Protein AF-A0A7V4MFN9-F1 (afdb_monomer)

Radius of gyration: 14.43 Å; Cα contacts (8 Å, |Δi|>4): 34; chains: 1; bounding box: 30×27×43 Å

Foldseek 3Di:
DDDDDDPDDDDDDDLVVQDDDDQLVSVVSVQVVVQCQLCDPPPHVVDHDDDDSVPDDGDDDDDPDDD

Solvent-accessible surface area (backbone atoms only — not comparable to full-atom values): 4826 Å² total; per-residue (Å²): 138,90,84,86,86,87,77,96,76,90,86,86,77,65,59,85,79,74,47,88,76,58,69,71,61,42,50,57,52,49,54,52,54,50,31,52,54,27,54,35,82,93,81,29,75,79,45,74,84,86,80,57,79,94,75,61,84,86,84,83,87,74,80,80,83,85,126

Secondary structure (DSSP, 8-state):
-------S------HHHH-SS-HHHHHHHHHHHHHHHHH-TTTS-S------GGG------PPP---

Structure (mmCIF, N/CA/C/O backbone):
data_AF-A0A7V4MFN9-F1
#
_entry.id   AF-A0A7V4MFN9-F1
#
loop_
_atom_site.group_PDB
_atom_site.id
_atom_site.type_symbol
_atom_site.label_atom_id
_atom_site.label_alt_id
_atom_site.label_comp_id
_atom_site.label_asym_id
_atom_site.label_entity_id
_atom_site.label_seq_id
_atom_site.pdbx_PDB_ins_code
_atom_site.Cartn_x
_atom_site.Cartn_y
_atom_site.Cartn_z
_atom_site.occupancy
_atom_site.B_iso_or_equiv
_atom_site.auth_seq_id
_atom_site.auth_comp_id
_atom_site.auth_asym_id
_atom_site.auth_atom_id
_atom_site.pdbx_PDB_model_num
ATOM 1 N N . MET A 1 1 ? -13.611 -3.963 19.844 1.00 72.44 1 MET A N 1
ATOM 2 C CA . MET A 1 1 ? -12.747 -3.037 19.077 1.00 72.44 1 MET A CA 1
ATOM 3 C C . MET A 1 1 ? -13.513 -2.606 17.834 1.00 72.44 1 MET A C 1
ATOM 5 O O . MET A 1 1 ? -14.188 -3.455 17.264 1.00 72.44 1 MET A O 1
ATOM 9 N N . LYS A 1 2 ? -13.494 -1.323 17.457 1.00 89.44 2 LYS A N 1
ATOM 10 C CA . LYS A 1 2 ? -14.174 -0.832 16.246 1.00 89.44 2 LYS A CA 1
ATOM 11 C C . LYS A 1 2 ? -13.134 -0.666 15.141 1.00 89.44 2 LYS A C 1
ATOM 13 O O . LYS A 1 2 ? -12.182 0.078 15.334 1.00 89.44 2 LYS A O 1
ATOM 18 N N . THR A 1 3 ? -13.346 -1.322 14.007 1.00 91.31 3 THR A N 1
ATOM 19 C CA . THR A 1 3 ? -12.490 -1.215 12.819 1.00 91.31 3 THR A CA 1
ATOM 20 C C . THR A 1 3 ? -13.270 -0.520 11.710 1.00 91.31 3 THR A C 1
ATOM 22 O O . THR A 1 3 ? -14.465 -0.765 11.549 1.00 91.31 3 THR A O 1
ATOM 25 N N . ILE A 1 4 ? -12.608 0.361 10.963 1.00 93.56 4 ILE A N 1
ATOM 26 C CA . ILE A 1 4 ? -13.169 1.025 9.784 1.00 93.56 4 ILE A CA 1
ATOM 27 C C . ILE A 1 4 ? -12.313 0.607 8.591 1.00 93.56 4 ILE A C 1
ATOM 29 O O . ILE A 1 4 ? -11.094 0.734 8.639 1.00 93.56 4 ILE A O 1
ATOM 33 N N . THR A 1 5 ? -12.946 0.107 7.531 1.00 93.56 5 THR A N 1
ATOM 34 C CA . THR A 1 5 ? -12.262 -0.258 6.287 1.00 93.56 5 THR A CA 1
ATOM 35 C C . THR A 1 5 ? -12.691 0.691 5.184 1.00 93.56 5 THR A C 1
ATOM 37 O O . THR A 1 5 ? -13.879 0.797 4.883 1.00 93.56 5 THR A O 1
ATOM 40 N N . VAL A 1 6 ? -11.717 1.354 4.566 1.00 91.12 6 VAL A N 1
ATOM 41 C CA . VAL A 1 6 ? -11.927 2.171 3.370 1.00 91.12 6 VAL A CA 1
ATOM 42 C C . VAL A 1 6 ? -11.530 1.335 2.153 1.00 91.12 6 VAL A C 1
ATOM 44 O O . VAL A 1 6 ? -10.527 0.627 2.182 1.00 91.12 6 VAL A O 1
ATOM 47 N N . ARG A 1 7 ? -12.358 1.360 1.108 1.00 91.88 7 ARG A N 1
ATOM 48 C CA . ARG A 1 7 ? -12.167 0.603 -0.139 1.00 91.88 7 ARG A CA 1
ATOM 49 C C . ARG A 1 7 ? -12.066 1.585 -1.303 1.00 91.88 7 ARG A C 1
ATOM 51 O O . ARG A 1 7 ? -12.668 2.651 -1.210 1.00 91.88 7 ARG A O 1
ATOM 58 N N . ARG A 1 8 ? -11.410 1.177 -2.398 1.00 88.31 8 ARG A N 1
ATOM 59 C CA . ARG A 1 8 ? -11.213 1.989 -3.617 1.00 88.31 8 ARG A CA 1
ATOM 60 C C . ARG A 1 8 ? -10.431 3.277 -3.329 1.00 88.31 8 ARG A C 1
ATOM 62 O O . ARG A 1 8 ? -10.957 4.375 -3.460 1.00 88.31 8 ARG A O 1
ATOM 69 N N . LEU A 1 9 ? -9.204 3.102 -2.846 1.00 89.81 9 LEU A N 1
ATOM 70 C CA . LEU A 1 9 ? -8.245 4.177 -2.604 1.00 89.81 9 LEU A CA 1
ATOM 71 C C . LEU A 1 9 ? -7.092 4.044 -3.591 1.00 89.81 9 LEU A C 1
ATOM 73 O O . LEU A 1 9 ? -6.599 2.933 -3.783 1.00 89.81 9 LEU A O 1
ATOM 77 N N . ASP A 1 10 ? -6.630 5.176 -4.110 1.00 91.19 10 ASP A N 1
ATOM 78 C CA . ASP A 1 10 ? -5.429 5.235 -4.935 1.00 91.19 10 ASP A CA 1
ATOM 79 C C . ASP A 1 10 ? -4.206 5.489 -4.055 1.00 91.19 10 ASP A C 1
ATOM 81 O O . ASP A 1 10 ? -4.226 6.323 -3.144 1.00 91.19 10 ASP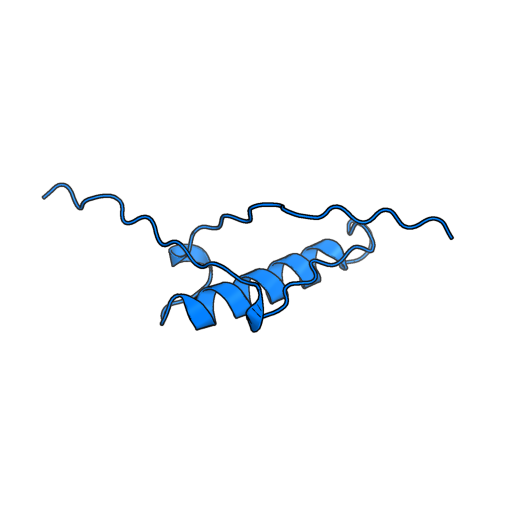 A O 1
ATOM 85 N N . LEU A 1 11 ? -3.127 4.765 -4.341 1.00 89.25 11 LEU A N 1
ATOM 86 C CA . LEU A 1 11 ? -1.838 4.933 -3.688 1.00 89.25 11 LEU A CA 1
ATOM 87 C C . LEU A 1 11 ? -0.804 5.335 -4.735 1.00 89.25 11 LEU A C 1
ATOM 89 O O . LEU A 1 11 ? -0.515 4.571 -5.651 1.00 89.25 11 LEU A O 1
ATOM 93 N N . GLN A 1 12 ? -0.209 6.510 -4.555 1.00 91.12 12 GLN A N 1
ATOM 94 C CA . GLN A 1 12 ? 0.891 6.994 -5.383 1.00 91.12 12 GLN A CA 1
ATOM 95 C C . GLN A 1 12 ? 2.152 7.146 -4.538 1.00 91.12 12 GLN A C 1
ATOM 97 O O . GLN A 1 12 ? 2.094 7.547 -3.374 1.00 91.12 12 GLN A O 1
ATOM 102 N N . PHE A 1 13 ? 3.294 6.825 -5.131 1.00 88.31 13 PHE A N 1
ATOM 103 C CA . PHE A 1 13 ? 4.606 6.958 -4.513 1.00 88.31 13 PHE A CA 1
ATOM 104 C C . PHE A 1 13 ? 5.655 7.259 -5.584 1.00 88.31 13 PHE A C 1
ATOM 106 O O . PHE A 1 13 ? 5.478 6.918 -6.752 1.00 88.31 13 PHE A O 1
ATOM 113 N N . ASP A 1 14 ? 6.762 7.882 -5.179 1.00 88.19 14 ASP A N 1
ATOM 114 C CA . ASP A 1 14 ? 7.903 8.106 -6.063 1.00 88.19 14 ASP A CA 1
ATOM 115 C C . ASP A 1 14 ? 8.650 6.782 -6.284 1.00 88.19 14 ASP A C 1
ATOM 117 O O . ASP A 1 14 ? 9.365 6.289 -5.404 1.00 88.19 14 ASP A O 1
ATOM 121 N N . ALA A 1 15 ? 8.467 6.190 -7.466 1.00 84.88 15 ALA A N 1
ATOM 122 C CA . ALA A 1 15 ? 9.078 4.916 -7.826 1.00 84.88 15 ALA A CA 1
ATOM 123 C C . ALA A 1 15 ? 10.616 4.968 -7.790 1.00 84.88 15 ALA A C 1
ATOM 125 O O . ALA A 1 15 ? 11.244 3.956 -7.477 1.00 84.88 15 ALA A O 1
ATOM 126 N N . ASN A 1 16 ? 11.219 6.142 -8.020 1.00 83.56 16 ASN A N 1
ATOM 127 C CA . ASN A 1 16 ? 12.671 6.322 -7.999 1.00 83.56 16 ASN A CA 1
ATOM 128 C C . ASN A 1 16 ? 13.247 6.315 -6.575 1.00 83.56 16 ASN A C 1
ATOM 130 O O . ASN A 1 16 ? 14.424 6.008 -6.392 1.00 83.56 16 ASN A O 1
ATOM 134 N N . GLN A 1 17 ? 12.439 6.627 -5.556 1.00 77.12 17 GLN A N 1
ATOM 135 C CA . GLN A 1 17 ? 12.885 6.632 -4.157 1.00 77.12 17 GLN A CA 1
ATOM 136 C C . GLN A 1 17 ? 12.811 5.262 -3.489 1.00 77.12 17 GLN A C 1
ATOM 138 O O . GLN A 1 17 ? 13.525 5.017 -2.516 1.00 77.12 17 GLN A O 1
ATOM 143 N N . ILE A 1 18 ? 11.939 4.375 -3.973 1.00 70.75 18 ILE A N 1
ATOM 144 C CA . ILE A 1 18 ? 11.666 3.109 -3.291 1.00 70.75 18 ILE A CA 1
ATOM 145 C C . ILE A 1 18 ? 12.619 2.005 -3.753 1.00 70.75 18 ILE A C 1
ATOM 147 O O . ILE A 1 18 ? 13.286 1.411 -2.907 1.00 70.75 18 ILE A O 1
ATOM 151 N N . THR A 1 19 ? 12.703 1.714 -5.059 1.00 69.25 19 THR A N 1
ATOM 152 C CA . THR A 1 19 ? 13.597 0.675 -5.621 1.00 69.25 19 THR A CA 1
ATOM 153 C C . THR A 1 19 ? 13.800 0.839 -7.131 1.00 69.25 19 THR A C 1
ATOM 155 O O . THR A 1 19 ? 13.009 1.492 -7.800 1.00 69.25 19 THR A O 1
ATOM 158 N N . HIS A 1 20 ? 14.812 0.171 -7.691 1.00 76.94 20 HIS A N 1
ATOM 159 C CA . HIS A 1 20 ? 14.959 -0.024 -9.138 1.00 76.94 20 HIS A CA 1
ATOM 160 C C . HIS A 1 20 ? 14.366 -1.384 -9.536 1.00 76.94 20 HIS A C 1
ATOM 162 O O . HIS A 1 20 ? 14.567 -2.366 -8.820 1.00 76.94 20 HIS A O 1
ATOM 168 N N . GLY A 1 21 ? 13.678 -1.471 -10.676 1.00 82.19 21 GLY A N 1
ATOM 169 C CA . GLY A 1 21 ? 13.160 -2.737 -11.202 1.00 82.19 21 GLY A CA 1
ATOM 170 C C . GLY A 1 21 ? 11.788 -2.603 -11.865 1.00 82.19 21 GLY A C 1
ATOM 171 O O . GLY A 1 21 ? 11.326 -1.489 -12.098 1.00 82.19 21 GLY A O 1
ATOM 172 N N . PRO A 1 22 ? 11.123 -3.728 -12.186 1.00 88.31 22 PRO A N 1
ATOM 173 C CA . PRO A 1 22 ? 9.777 -3.709 -12.750 1.00 88.31 22 PRO A CA 1
ATOM 174 C C . PRO A 1 22 ? 8.777 -3.052 -11.792 1.00 88.31 22 PRO A C 1
ATOM 176 O O . PRO A 1 22 ? 8.811 -3.330 -10.590 1.00 88.31 22 PRO A O 1
ATOM 179 N N . ALA A 1 23 ? 7.826 -2.282 -12.330 1.00 89.00 23 ALA A N 1
ATOM 180 C CA . ALA A 1 23 ? 6.783 -1.596 -11.556 1.00 89.00 23 ALA A CA 1
ATOM 181 C C . ALA A 1 23 ? 6.067 -2.527 -10.564 1.00 89.00 23 ALA A C 1
ATOM 183 O O . ALA A 1 23 ? 5.789 -2.164 -9.426 1.00 89.00 23 ALA A O 1
ATOM 184 N N . ALA A 1 24 ? 5.850 -3.781 -10.965 1.00 88.00 24 ALA A N 1
ATOM 185 C CA . ALA A 1 24 ? 5.277 -4.810 -10.115 1.00 88.00 24 ALA A CA 1
ATOM 186 C C . ALA A 1 24 ? 6.021 -5.004 -8.783 1.00 88.00 24 ALA A C 1
ATOM 188 O O . ALA A 1 24 ? 5.379 -5.016 -7.735 1.00 88.00 24 ALA A O 1
ATOM 189 N N . ALA A 1 25 ? 7.347 -5.131 -8.832 1.00 87.94 25 ALA A N 1
ATOM 190 C CA . ALA A 1 25 ? 8.181 -5.330 -7.652 1.00 87.94 25 ALA A CA 1
ATOM 191 C C . ALA A 1 25 ? 8.301 -4.043 -6.821 1.00 87.94 25 ALA A C 1
ATOM 193 O O . ALA A 1 25 ? 8.331 -4.098 -5.592 1.00 87.94 25 ALA A O 1
ATOM 194 N N . GLN A 1 26 ? 8.320 -2.883 -7.488 1.00 90.38 26 GLN A N 1
ATOM 195 C CA . GLN A 1 26 ? 8.317 -1.581 -6.818 1.00 90.38 26 GLN A CA 1
ATOM 196 C C . GLN A 1 26 ? 7.040 -1.387 -5.986 1.00 90.38 26 GLN A C 1
ATOM 198 O O . GLN A 1 26 ? 7.124 -0.941 -4.844 1.00 90.38 26 GLN A O 1
ATOM 203 N N . VAL A 1 27 ? 5.875 -1.780 -6.516 1.00 91.62 27 VAL A N 1
ATOM 204 C CA . VAL A 1 27 ? 4.588 -1.725 -5.800 1.00 91.62 27 VAL A CA 1
ATOM 205 C C . VAL A 1 27 ? 4.579 -2.637 -4.574 1.00 91.62 27 VAL A C 1
ATOM 207 O O . VAL A 1 27 ? 4.207 -2.182 -3.492 1.00 91.62 27 VAL A O 1
ATOM 210 N N . ASP A 1 28 ? 5.031 -3.890 -4.702 1.00 90.38 28 ASP A N 1
ATOM 211 C CA . ASP A 1 28 ? 5.079 -4.820 -3.563 1.00 90.38 28 ASP A CA 1
ATOM 212 C C . ASP A 1 28 ? 5.944 -4.251 -2.429 1.00 90.38 28 ASP A C 1
ATOM 214 O O . ASP A 1 28 ? 5.550 -4.253 -1.259 1.00 90.38 28 ASP A O 1
ATOM 218 N N . ARG A 1 29 ? 7.099 -3.674 -2.784 1.00 90.25 29 ARG A N 1
ATOM 219 C CA . ARG A 1 29 ? 7.992 -3.044 -1.812 1.00 90.25 29 ARG A CA 1
ATOM 220 C C . ARG A 1 29 ? 7.392 -1.781 -1.194 1.00 90.25 29 ARG A C 1
ATOM 222 O O . ARG A 1 29 ? 7.561 -1.555 0.005 1.00 90.25 29 ARG A O 1
ATOM 229 N N . ALA A 1 30 ? 6.691 -0.967 -1.979 1.00 91.81 30 ALA A N 1
ATOM 230 C CA . ALA A 1 30 ? 6.016 0.225 -1.478 1.00 91.81 30 ALA A CA 1
ATOM 231 C C . ALA A 1 30 ? 4.963 -0.133 -0.418 1.00 91.81 30 ALA A C 1
ATOM 233 O O . ALA A 1 30 ? 4.958 0.453 0.665 1.00 91.81 30 ALA A O 1
ATOM 234 N N . ILE A 1 31 ? 4.127 -1.141 -0.689 1.00 92.88 31 ILE A N 1
ATOM 235 C CA . ILE A 1 31 ? 3.099 -1.620 0.247 1.00 92.88 31 ILE A CA 1
ATOM 236 C C . ILE A 1 31 ? 3.734 -2.101 1.556 1.00 92.88 31 ILE A C 1
ATOM 238 O O . ILE A 1 31 ? 3.240 -1.777 2.638 1.00 92.88 31 ILE A O 1
ATOM 242 N N . GLU A 1 32 ? 4.842 -2.840 1.479 1.00 92.31 32 GLU A N 1
ATOM 243 C CA . GLU A 1 32 ? 5.568 -3.310 2.661 1.00 92.31 32 GLU A CA 1
ATOM 244 C C . GLU A 1 32 ? 6.073 -2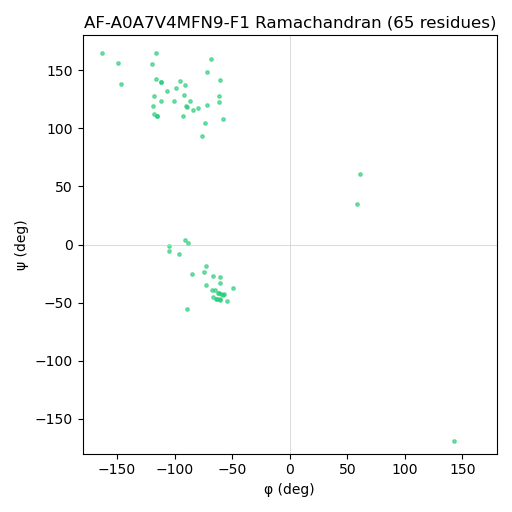.143 3.528 1.00 92.31 32 GLU A C 1
ATOM 246 O O . GLU A 1 32 ? 5.845 -2.122 4.739 1.00 92.31 32 GLU A O 1
ATOM 251 N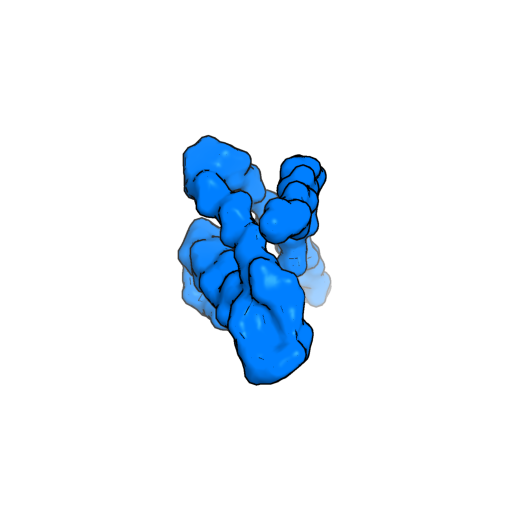 N . LEU A 1 33 ? 6.708 -1.139 2.915 1.00 92.50 33 LEU A N 1
ATOM 252 C CA . LEU A 1 33 ? 7.239 0.034 3.621 1.00 92.50 33 LEU A CA 1
ATOM 253 C C . LEU A 1 33 ? 6.135 0.890 4.254 1.00 92.50 33 LEU A C 1
ATOM 255 O O . LEU A 1 33 ? 6.285 1.385 5.377 1.00 92.50 33 LEU A O 1
ATOM 259 N N . ILE A 1 34 ? 5.013 1.047 3.554 1.00 92.50 34 ILE A N 1
ATOM 260 C CA . ILE A 1 34 ? 3.841 1.753 4.073 1.00 92.50 34 ILE A CA 1
ATOM 261 C C . ILE A 1 34 ? 3.275 1.004 5.275 1.00 92.50 34 ILE A C 1
ATOM 263 O O . ILE A 1 34 ? 3.045 1.616 6.316 1.00 92.50 34 ILE A O 1
ATOM 267 N N . ASN A 1 35 ? 3.111 -0.316 5.175 1.00 94.94 35 ASN A N 1
ATOM 268 C CA . ASN A 1 35 ? 2.627 -1.128 6.288 1.00 94.94 35 ASN A CA 1
ATOM 269 C C . ASN A 1 35 ? 3.565 -1.063 7.495 1.00 94.94 35 ASN A C 1
ATOM 271 O O . ASN A 1 35 ? 3.089 -0.863 8.610 1.00 94.94 35 ASN A O 1
ATOM 275 N N . LEU A 1 36 ? 4.884 -1.117 7.283 1.00 94.44 36 LEU A N 1
ATOM 276 C CA . LEU A 1 36 ? 5.858 -0.929 8.358 1.00 94.44 36 LEU A CA 1
ATOM 277 C C . LEU A 1 36 ? 5.665 0.422 9.058 1.00 94.44 36 LEU A C 1
ATOM 279 O O . LEU A 1 36 ? 5.691 0.497 10.284 1.00 94.44 36 LEU A O 1
ATOM 283 N N . THR A 1 37 ? 5.433 1.486 8.289 1.00 93.81 37 THR A N 1
ATOM 284 C CA . THR A 1 37 ? 5.204 2.832 8.829 1.00 93.81 37 THR A CA 1
ATOM 285 C C . THR A 1 37 ? 3.896 2.913 9.615 1.00 93.81 37 THR A C 1
ATOM 287 O O . THR A 1 37 ? 3.878 3.441 10.726 1.00 93.81 37 THR A O 1
ATOM 290 N N . LEU A 1 38 ? 2.809 2.353 9.079 1.00 94.75 38 LEU A N 1
ATOM 291 C CA . LEU A 1 38 ? 1.489 2.356 9.715 1.00 94.75 38 LEU A CA 1
ATOM 292 C C . LEU A 1 38 ? 1.437 1.528 11.005 1.00 94.75 38 LEU A C 1
ATOM 294 O O . LEU A 1 38 ? 0.621 1.820 11.879 1.00 94.75 38 LEU A O 1
ATOM 298 N N . GLN A 1 39 ? 2.294 0.516 11.126 1.00 94.88 39 GLN A N 1
ATOM 299 C CA . GLN A 1 39 ? 2.347 -0.398 12.270 1.00 94.88 39 GLN A CA 1
ATOM 300 C C . GLN A 1 39 ? 3.399 -0.002 13.316 1.00 94.88 39 GLN A C 1
ATOM 302 O O . GLN A 1 39 ? 3.450 -0.602 14.387 1.00 94.88 39 GLN A O 1
ATOM 307 N N . ARG A 1 40 ? 4.259 0.986 13.032 1.00 94.44 40 ARG 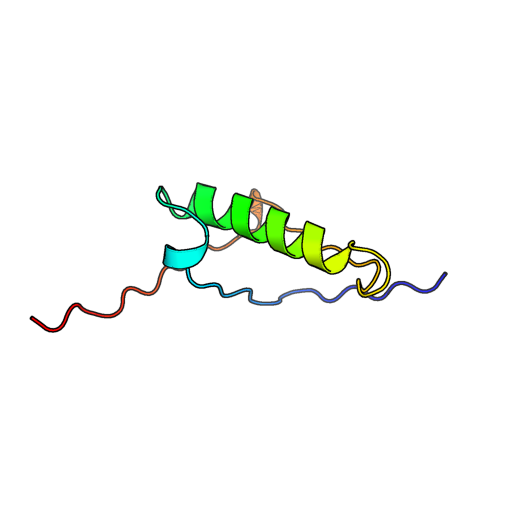A N 1
ATOM 308 C CA . ARG A 1 40 ? 5.380 1.338 13.911 1.00 94.44 40 ARG A CA 1
ATOM 309 C C . ARG A 1 40 ? 4.922 2.033 15.192 1.00 94.44 40 ARG A C 1
ATOM 311 O O . ARG A 1 40 ? 4.448 3.160 15.150 1.00 94.44 40 ARG A O 1
ATOM 318 N N . GLU A 1 41 ? 5.210 1.457 16.349 1.00 89.06 41 GLU A N 1
ATOM 319 C CA . GLU A 1 41 ? 4.991 2.118 17.644 1.00 89.06 41 GLU A CA 1
ATOM 320 C C . GLU A 1 41 ? 6.003 3.259 17.910 1.00 89.06 41 GLU A C 1
ATOM 322 O O . GLU A 1 41 ? 7.155 3.175 17.467 1.00 89.06 41 GLU A O 1
ATOM 327 N N . PRO A 1 42 ? 5.628 4.336 18.636 1.00 85.31 42 PRO A N 1
ATOM 328 C CA . PRO A 1 42 ? 4.300 4.651 19.192 1.00 85.31 42 PRO A CA 1
ATOM 329 C C . PRO A 1 42 ? 3.405 5.497 18.262 1.00 85.31 42 PRO A C 1
ATOM 331 O O . PRO A 1 42 ? 2.351 5.972 18.673 1.00 85.31 42 PRO A O 1
ATOM 334 N N . PHE A 1 43 ? 3.865 5.786 17.040 1.00 86.44 43 PHE A N 1
ATOM 335 C CA . PHE A 1 43 ? 3.265 6.804 16.162 1.00 86.44 43 PHE A CA 1
ATOM 336 C C . PHE A 1 43 ? 2.431 6.226 15.011 1.00 86.44 43 PHE A C 1
ATOM 338 O O . PHE A 1 43 ? 1.832 6.976 14.243 1.00 86.44 43 PHE A O 1
ATOM 345 N N . GLY A 1 44 ? 2.428 4.907 14.863 1.00 87.81 44 GLY A N 1
ATOM 346 C CA . GLY A 1 44 ? 1.643 4.179 13.884 1.00 87.81 44 GLY A CA 1
ATOM 347 C C . GLY A 1 44 ? 0.157 4.251 14.209 1.00 87.81 44 GLY A C 1
ATOM 348 O O . GLY A 1 44 ? -0.258 4.509 15.336 1.00 87.81 44 GLY A O 1
ATOM 349 N N . LEU A 1 45 ? -0.663 4.003 13.197 1.00 92.44 45 LEU A N 1
ATOM 350 C CA . LEU A 1 45 ? -2.119 4.019 13.326 1.00 92.44 45 LEU A CA 1
ATOM 351 C C . LEU A 1 45 ? -2.689 2.655 13.742 1.00 92.44 45 LEU A C 1
ATOM 353 O O . LEU A 1 45 ? -3.908 2.506 13.805 1.00 92.44 45 LEU A O 1
ATOM 357 N N . GLY A 1 46 ? -1.836 1.643 13.957 1.00 92.12 46 GLY A N 1
ATOM 358 C CA . GLY A 1 46 ? -2.282 0.254 14.104 1.00 92.12 46 GLY A CA 1
ATOM 359 C C . GLY A 1 46 ? -3.059 -0.215 12.870 1.00 92.12 46 GLY A C 1
ATOM 360 O O . GLY A 1 46 ? -4.048 -0.938 12.987 1.00 92.12 46 GLY A O 1
ATOM 361 N N . ALA A 1 47 ? -2.656 0.269 11.691 1.00 93.75 47 ALA A N 1
ATOM 362 C CA . ALA A 1 47 ? -3.368 0.100 10.431 1.00 93.75 47 ALA A CA 1
ATOM 363 C C . ALA A 1 47 ? -2.555 -0.721 9.425 1.00 93.75 47 ALA A C 1
ATOM 365 O O . ALA A 1 47 ? -1.348 -0.913 9.574 1.00 93.75 47 ALA A O 1
ATOM 366 N N . GLN A 1 48 ? -3.233 -1.192 8.381 1.00 93.69 48 GLN A N 1
ATOM 367 C CA . GLN A 1 4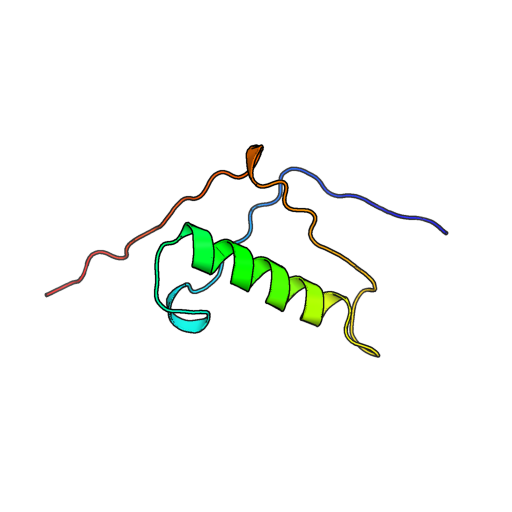8 ? -2.623 -1.951 7.299 1.00 93.69 48 GLN A CA 1
ATOM 368 C C . GLN A 1 48 ? -3.335 -1.655 5.977 1.00 93.69 48 GLN A C 1
ATOM 370 O O . GLN A 1 48 ? -4.565 -1.612 5.913 1.00 93.69 48 GLN A O 1
ATOM 375 N N . VAL A 1 49 ? -2.547 -1.492 4.919 1.00 92.75 49 VAL A N 1
ATOM 376 C CA . VAL A 1 49 ? -2.995 -1.550 3.532 1.00 92.75 49 VAL A CA 1
ATOM 377 C C . VAL A 1 49 ? -3.117 -3.018 3.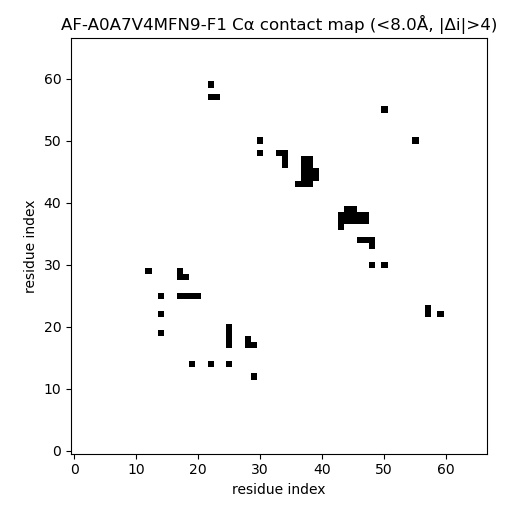135 1.00 92.75 49 VAL A C 1
ATOM 379 O O . VAL A 1 49 ? -2.131 -3.760 3.126 1.00 92.75 49 VAL A O 1
ATOM 382 N N . PHE A 1 50 ? -4.340 -3.425 2.802 1.00 90.94 50 PHE A N 1
ATOM 383 C CA . PHE A 1 50 ? -4.625 -4.711 2.175 1.00 90.94 50 PHE A CA 1
ATOM 384 C C . PHE A 1 50 ? -4.631 -4.512 0.663 1.00 90.94 50 PHE A C 1
ATOM 386 O O . PHE A 1 50 ? -5.532 -3.857 0.141 1.00 90.94 50 PHE A O 1
ATOM 393 N N . ALA A 1 51 ? -3.630 -5.061 -0.019 1.00 87.31 51 ALA A N 1
ATOM 394 C CA . ALA A 1 51 ? -3.536 -5.034 -1.472 1.00 87.31 51 ALA A CA 1
ATOM 395 C C . ALA A 1 51 ? -3.558 -6.476 -1.993 1.00 87.31 51 ALA A C 1
ATOM 397 O O . ALA A 1 51 ? -2.642 -7.255 -1.726 1.00 87.31 51 ALA A O 1
ATOM 398 N N . HIS A 1 52 ? -4.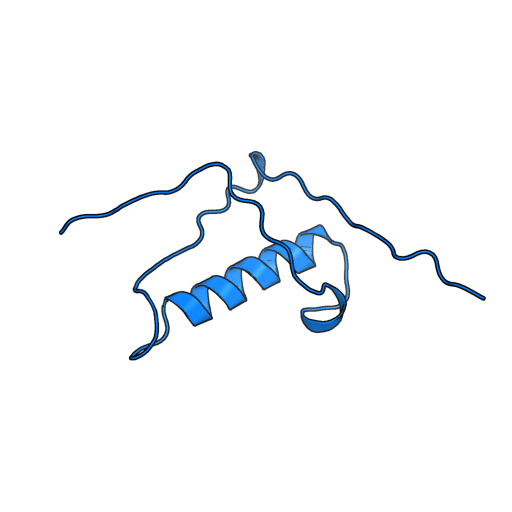637 -6.839 -2.684 1.00 86.88 52 HIS A N 1
ATOM 399 C CA . HIS A 1 52 ? -4.781 -8.135 -3.338 1.00 86.88 52 HIS A CA 1
ATOM 400 C C . HIS A 1 52 ? -4.219 -8.021 -4.752 1.00 86.88 52 HIS A C 1
ATOM 402 O O . HIS A 1 52 ? -4.669 -7.194 -5.540 1.00 86.88 52 HIS A O 1
ATOM 408 N N . ARG A 1 53 ? -3.180 -8.806 -5.054 1.00 83.94 53 ARG A N 1
ATOM 409 C CA . ARG A 1 53 ? -2.384 -8.657 -6.282 1.00 83.94 53 ARG A CA 1
ATOM 410 C C . ARG A 1 53 ? -3.211 -8.834 -7.559 1.00 83.94 53 ARG A C 1
ATOM 412 O O . ARG A 1 53 ? -2.914 -8.207 -8.567 1.00 83.94 53 ARG A O 1
ATOM 419 N N . ASP A 1 54 ? -4.221 -9.688 -7.501 1.00 87.44 54 ASP A N 1
ATOM 420 C CA . ASP A 1 54 ? -5.195 -9.978 -8.552 1.00 87.44 54 ASP A CA 1
ATOM 421 C C . ASP A 1 54 ? -6.219 -8.856 -8.778 1.00 87.44 54 ASP A C 1
ATOM 423 O O . ASP A 1 54 ? -6.820 -8.791 -9.847 1.00 87.44 54 ASP A O 1
ATOM 427 N N . GLU A 1 55 ? -6.379 -7.950 -7.813 1.00 85.81 55 GLU A N 1
ATOM 428 C CA . GLU A 1 55 ? -7.300 -6.808 -7.873 1.00 85.81 55 GLU A CA 1
ATOM 429 C C . GLU A 1 55 ? -6.576 -5.470 -8.120 1.00 85.81 55 GLU A C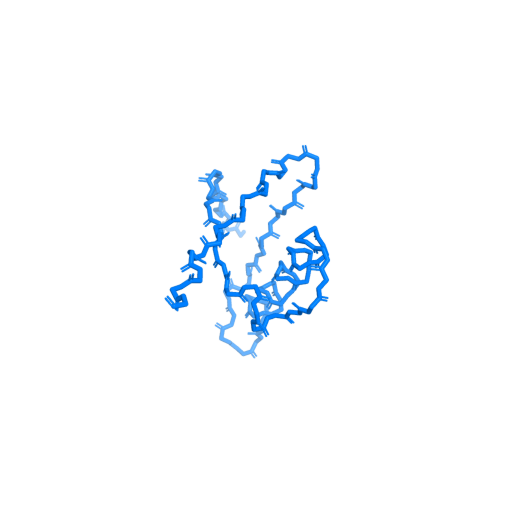 1
ATOM 431 O O . GLU A 1 55 ? -7.209 -4.418 -8.173 1.00 85.81 55 GLU A O 1
ATOM 436 N N . MET A 1 56 ? -5.244 -5.486 -8.230 1.00 87.56 56 MET A N 1
ATOM 437 C CA . MET A 1 56 ? -4.426 -4.282 -8.361 1.00 87.56 56 MET A CA 1
ATOM 438 C C . MET A 1 56 ? -4.279 -3.831 -9.814 1.00 87.56 56 MET A C 1
ATOM 440 O O . MET A 1 56 ? -3.712 -4.539 -10.647 1.00 87.56 56 MET A O 1
ATOM 444 N N . GLU A 1 57 ? -4.664 -2.587 -10.074 1.00 90.19 57 GLU A N 1
ATOM 445 C CA . GLU A 1 57 ? -4.309 -1.862 -11.292 1.00 90.19 57 GLU A CA 1
ATOM 446 C C . GLU A 1 57 ? -3.017 -1.067 -11.046 1.00 90.19 57 GLU A C 1
ATOM 448 O O . GLU A 1 57 ? -2.890 -0.364 -10.043 1.00 90.19 57 GLU A O 1
ATOM 453 N N . ILE A 1 58 ? -2.025 -1.215 -11.931 1.00 89.75 58 ILE A N 1
ATOM 454 C CA . ILE A 1 58 ? -0.737 -0.513 -11.830 1.00 89.75 58 ILE A CA 1
ATOM 455 C C . ILE A 1 58 ? -0.606 0.426 -13.023 1.00 89.75 58 ILE A C 1
ATOM 457 O O . ILE A 1 58 ? -0.407 -0.021 -14.152 1.00 89.75 58 ILE A O 1
ATOM 461 N N . GLU A 1 59 ? -0.672 1.724 -12.748 1.00 89.56 59 GLU A N 1
ATOM 462 C CA . GLU A 1 59 ? -0.425 2.790 -13.713 1.00 89.56 59 GLU A CA 1
ATOM 463 C C . GLU A 1 59 ? 0.933 3.443 -13.426 1.00 89.56 59 GLU A C 1
ATOM 465 O O . GLU A 1 59 ? 1.248 3.778 -12.283 1.00 89.56 59 GLU A O 1
ATOM 470 N N . THR A 1 60 ? 1.760 3.615 -14.460 1.00 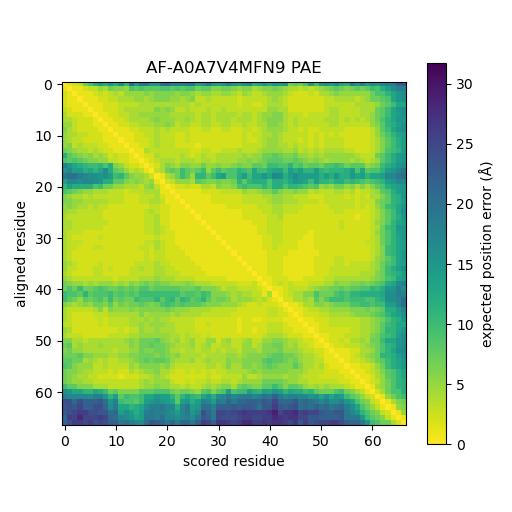85.56 60 THR A N 1
ATOM 471 C CA . THR A 1 60 ? 3.052 4.305 -14.353 1.00 85.56 60 THR A CA 1
ATOM 472 C C . THR A 1 60 ? 3.032 5.574 -15.188 1.00 85.56 60 THR A C 1
ATOM 474 O O . THR A 1 60 ? 3.069 5.504 -16.418 1.00 85.56 60 THR A O 1
ATOM 477 N N . ASN A 1 61 ? 3.047 6.729 -14.528 1.00 79.88 61 ASN A N 1
ATOM 478 C CA . ASN A 1 61 ? 3.218 8.007 -15.206 1.00 79.88 61 ASN A CA 1
ATOM 479 C C . ASN A 1 61 ? 4.709 8.266 -15.421 1.00 79.88 61 ASN A C 1
ATOM 481 O O . ASN A 1 61 ? 5.467 8.395 -14.463 1.00 79.88 61 ASN A O 1
ATOM 485 N N . HIS A 1 62 ? 5.130 8.318 -16.683 1.00 64.62 62 HIS A N 1
ATOM 486 C CA . HIS A 1 62 ? 6.441 8.845 -17.042 1.00 64.62 62 HIS A CA 1
ATOM 487 C C . HIS A 1 62 ? 6.274 10.342 -17.282 1.00 64.62 62 HIS A C 1
ATOM 489 O O . HIS A 1 62 ? 5.516 10.734 -18.172 1.00 64.62 62 HIS A O 1
ATOM 495 N N . GLU A 1 63 ? 6.968 11.183 -16.514 1.00 59.97 63 GLU A N 1
ATOM 496 C CA . GLU A 1 63 ? 7.187 12.549 -16.981 1.00 59.97 63 GLU A CA 1
ATOM 497 C C . GLU A 1 63 ? 7.980 12.459 -18.295 1.00 59.97 63 GLU A C 1
ATOM 499 O O . GLU A 1 63 ? 8.988 11.744 -18.349 1.00 59.97 63 GLU A O 1
ATOM 504 N N . PRO A 1 64 ? 7.524 13.104 -19.383 1.00 52.72 64 PRO A N 1
ATOM 505 C CA . PRO A 1 64 ? 8.292 13.133 -20.614 1.00 52.72 64 PRO A CA 1
ATOM 506 C C . PRO A 1 64 ? 9.627 13.824 -20.327 1.00 52.72 64 PRO A C 1
ATOM 508 O O . PRO A 1 64 ? 9.654 14.963 -19.866 1.00 52.72 64 PRO A O 1
ATOM 511 N N . SER A 1 65 ? 10.730 13.124 -20.589 1.00 54.00 65 SER A N 1
ATOM 512 C CA . SER A 1 65 ? 12.076 13.686 -20.527 1.00 54.00 65 SER A CA 1
ATOM 513 C C . SER A 1 65 ? 12.155 14.878 -21.481 1.00 54.00 65 SER A C 1
ATOM 515 O O . SER A 1 65 ? 12.114 14.706 -22.699 1.00 54.00 65 SER A O 1
ATOM 517 N N . THR A 1 66 ? 12.216 16.089 -20.934 1.00 52.28 66 THR A N 1
ATOM 518 C CA . THR A 1 66 ? 12.581 17.282 -21.697 1.00 52.28 66 THR A CA 1
ATOM 519 C C . THR A 1 66 ? 14.090 17.254 -21.913 1.00 52.28 66 THR A C 1
ATOM 521 O O . THR A 1 66 ? 14.835 17.679 -21.028 1.00 52.28 66 THR A O 1
ATOM 524 N N . ASP A 1 67 ? 14.508 16.693 -23.049 1.00 51.34 67 ASP A N 1
ATOM 525 C CA . ASP A 1 67 ? 15.824 16.949 -23.654 1.00 51.34 67 ASP A CA 1
ATOM 526 C C . ASP A 1 67 ? 15.883 18.367 -24.252 1.00 51.34 67 ASP A C 1
ATOM 528 O O . ASP A 1 67 ? 14.859 18.820 -24.824 1.00 51.34 67 ASP A O 1
#

Mean predicted aligned error: 5.92 Å

Sequence (67 aa):
MKTITVRRLDLQFDANQITHGPAAAQVDRAIELINLTLQREPFGLGAQVFAHRDEMEIETNHEPSTD

pLDDT: mean 85.56, std 10.86, range [51.34, 94.94]